Protein AF-A0A022LAX5-F1 (afdb_monomer_lite)

Foldseek 3Di:
DPPVVLVVLLVVQLVVLCVLPVDSVRSNVLSVVLSVCLVVCVVVCVPVVPDPSSVVSVVSSVVSSVCVVPPPPPDD

Radius of gyration: 12.63 Å; chains: 1; bounding box: 26×22×35 Å

Sequence (76 aa):
MTTTEAETYRREILGYCYRYFGCIAEAEDATQETMLRAWRARDGAEFGGRSSLRTWLYSIATHVCLDMTRAPQRSR

pLDDT: mean 86.73, std 13.2, range [44.41, 97.69]

Structure (mmCIF, N/CA/C/O backbone):
data_AF-A0A022LAX5-F1
#
_entry.id   AF-A0A022LAX5-F1
#
loop_
_atom_site.group_PDB
_atom_site.id
_atom_site.type_symbol
_atom_site.label_atom_id
_atom_site.label_alt_id
_atom_site.label_comp_id
_atom_site.label_asym_id
_atom_site.label_entity_id
_atom_site.label_seq_id
_atom_site.pdbx_PDB_ins_code
_atom_site.Cartn_x
_atom_site.Cartn_y
_atom_site.Cartn_z
_atom_site.occupancy
_atom_site.B_iso_or_equiv
_atom_site.auth_seq_id
_atom_site.auth_comp_id
_atom_site.auth_asym_id
_atom_site.auth_atom_id
_atom_site.pdbx_PDB_model_num
ATOM 1 N N . MET A 1 1 ? -0.393 -1.652 11.770 1.00 70.44 1 MET A N 1
ATOM 2 C CA . MET A 1 1 ? 0.827 -1.581 10.956 1.00 70.44 1 MET A CA 1
ATOM 3 C C . MET A 1 1 ? 2.005 -1.175 11.817 1.00 70.44 1 MET A C 1
ATOM 5 O O . MET A 1 1 ? 2.300 0.007 11.984 1.00 70.44 1 MET A O 1
ATOM 9 N N . THR A 1 2 ? 2.604 -2.192 12.422 1.00 80.75 2 THR A N 1
ATOM 10 C CA . THR A 1 2 ? 3.982 -2.176 12.923 1.00 80.75 2 THR A CA 1
ATOM 11 C C . THR A 1 2 ? 4.948 -2.334 11.736 1.00 80.75 2 THR A C 1
ATOM 13 O O . THR A 1 2 ? 4.513 -2.673 10.632 1.00 80.75 2 THR A O 1
ATOM 16 N N . THR A 1 3 ? 6.249 -2.104 11.929 1.00 79.62 3 THR A N 1
ATOM 17 C CA . THR A 1 3 ? 7.256 -2.193 10.850 1.00 79.62 3 THR A CA 1
ATOM 18 C C . THR A 1 3 ? 7.283 -3.573 10.177 1.00 79.62 3 THR A C 1
ATOM 20 O O . THR A 1 3 ? 7.296 -3.660 8.954 1.00 79.62 3 THR A O 1
ATOM 23 N N . THR A 1 4 ? 7.165 -4.655 10.952 1.00 83.62 4 THR A N 1
ATOM 24 C CA . THR A 1 4 ? 7.150 -6.036 10.434 1.00 83.62 4 THR A CA 1
ATOM 25 C C . THR A 1 4 ? 5.911 -6.348 9.589 1.00 83.62 4 THR A C 1
ATOM 27 O O . THR A 1 4 ? 6.000 -7.031 8.565 1.00 83.62 4 THR A O 1
ATOM 30 N N . GLU A 1 5 ? 4.742 -5.826 9.979 1.00 84.44 5 GLU A N 1
ATOM 31 C CA . GLU A 1 5 ? 3.536 -5.944 9.155 1.00 84.44 5 GLU A CA 1
ATOM 32 C C . GLU A 1 5 ? 3.703 -5.198 7.831 1.00 84.44 5 GLU A C 1
ATOM 34 O O . GLU A 1 5 ? 3.358 -5.731 6.777 1.00 84.44 5 GLU A O 1
ATOM 39 N N . ALA A 1 6 ? 4.263 -3.984 7.872 1.00 86.38 6 ALA A N 1
ATOM 40 C CA . ALA A 1 6 ? 4.492 -3.181 6.676 1.00 86.38 6 ALA A CA 1
ATOM 41 C C . ALA A 1 6 ? 5.392 -3.910 5.667 1.00 86.38 6 ALA A C 1
ATOM 43 O O . ALA A 1 6 ? 5.084 -3.923 4.480 1.00 86.38 6 ALA A O 1
ATOM 44 N N . GLU A 1 7 ? 6.462 -4.564 6.124 1.00 89.56 7 GLU A N 1
ATOM 45 C CA . GLU A 1 7 ? 7.352 -5.344 5.255 1.00 89.56 7 GLU A CA 1
ATOM 46 C C . GLU A 1 7 ? 6.672 -6.572 4.638 1.00 89.56 7 GLU A C 1
ATOM 48 O O . GLU A 1 7 ? 6.897 -6.877 3.464 1.00 89.56 7 GLU A O 1
ATOM 53 N N . THR A 1 8 ? 5.821 -7.260 5.405 1.00 92.88 8 THR A N 1
ATOM 54 C CA . THR A 1 8 ? 5.060 -8.419 4.914 1.00 92.88 8 THR A CA 1
ATOM 55 C C . THR A 1 8 ? 4.106 -7.993 3.803 1.00 92.88 8 THR A C 1
ATOM 57 O O . THR A 1 8 ? 4.169 -8.525 2.691 1.00 92.88 8 THR A O 1
ATOM 60 N N . TYR A 1 9 ? 3.297 -6.962 4.060 1.00 94.25 9 TYR A N 1
ATOM 61 C CA . TYR A 1 9 ? 2.384 -6.431 3.056 1.00 94.25 9 TYR A CA 1
ATOM 62 C C . TYR A 1 9 ? 3.129 -5.828 1.864 1.00 94.25 9 TYR A C 1
ATOM 64 O O . TYR A 1 9 ? 2.694 -6.015 0.734 1.00 94.25 9 TYR A O 1
ATOM 72 N N . ARG A 1 10 ? 4.288 -5.185 2.064 1.00 94.50 10 ARG A N 1
ATOM 73 C CA . ARG A 1 10 ? 5.115 -4.673 0.959 1.00 94.50 10 ARG A CA 1
ATOM 74 C C . ARG A 1 10 ? 5.479 -5.781 -0.028 1.00 94.50 10 ARG A C 1
ATOM 76 O O . ARG A 1 10 ? 5.373 -5.569 -1.230 1.00 94.50 10 ARG A O 1
ATOM 83 N N . ARG A 1 11 ? 5.882 -6.961 0.458 1.00 95.75 11 ARG A N 1
ATOM 84 C CA . ARG A 1 11 ? 6.213 -8.111 -0.407 1.00 95.75 11 ARG A CA 1
ATOM 85 C C . ARG A 1 11 ? 4.984 -8.644 -1.145 1.00 95.75 11 ARG A C 1
ATOM 87 O O . ARG A 1 11 ? 5.071 -8.929 -2.337 1.00 95.75 11 ARG A O 1
ATOM 94 N N . GLU A 1 12 ? 3.846 -8.754 -0.461 1.00 96.50 12 GLU A N 1
ATOM 95 C CA . GLU A 1 12 ? 2.588 -9.197 -1.077 1.00 96.50 12 GLU A CA 1
ATOM 96 C C . GLU A 1 12 ? 2.096 -8.231 -2.167 1.00 96.50 12 GLU A C 1
ATOM 98 O O . GLU A 1 12 ? 1.702 -8.669 -3.252 1.00 96.50 12 GLU A O 1
ATOM 103 N N . ILE A 1 13 ? 2.143 -6.925 -1.892 1.00 97.31 13 ILE A N 1
ATOM 104 C CA . ILE A 1 13 ? 1.733 -5.873 -2.826 1.00 97.31 13 ILE A CA 1
ATOM 105 C C . ILE A 1 13 ? 2.706 -5.783 -4.001 1.00 97.31 13 ILE A C 1
ATOM 107 O O . ILE A 1 13 ? 2.250 -5.711 -5.137 1.00 97.31 13 ILE A O 1
ATOM 111 N N . LEU A 1 14 ? 4.015 -5.917 -3.776 1.00 97.69 14 LEU A N 1
ATOM 112 C CA . LEU A 1 14 ? 4.993 -5.977 -4.864 1.00 97.69 14 LEU A CA 1
ATOM 113 C C . LEU A 1 14 ? 4.688 -7.117 -5.838 1.00 97.69 14 LEU A C 1
ATOM 115 O O . LEU A 1 14 ? 4.639 -6.904 -7.047 1.00 97.69 14 LEU A O 1
ATOM 119 N N . GLY A 1 15 ? 4.408 -8.317 -5.323 1.00 97.62 15 GLY A N 1
ATOM 120 C CA . GLY A 1 15 ? 4.022 -9.454 -6.160 1.00 97.62 15 GLY A CA 1
ATOM 121 C C . GLY A 1 15 ? 2.679 -9.269 -6.876 1.00 97.62 15 GLY A C 1
ATOM 122 O O . GLY A 1 15 ? 2.441 -9.908 -7.903 1.00 97.62 15 GLY A O 1
ATOM 123 N N . TYR A 1 16 ? 1.791 -8.428 -6.345 1.00 97.38 16 TYR A N 1
ATOM 124 C CA . TYR A 1 16 ? 0.528 -8.062 -6.981 1.00 97.38 16 TYR A CA 1
ATOM 125 C C . TYR A 1 16 ? 0.733 -7.040 -8.102 1.00 97.38 16 TYR A C 1
ATOM 127 O O . TYR A 1 16 ? 0.335 -7.305 -9.234 1.00 97.38 16 TYR A O 1
ATOM 135 N N . CYS A 1 17 ? 1.421 -5.930 -7.826 1.00 96.88 17 CYS A N 1
ATOM 136 C CA . CYS A 1 17 ? 1.738 -4.905 -8.819 1.00 96.88 17 CYS A CA 1
ATOM 137 C C . CYS A 1 17 ? 2.598 -5.482 -9.953 1.00 96.88 17 CYS A C 1
ATOM 139 O O . CYS A 1 17 ? 2.366 -5.183 -11.119 1.00 96.88 17 CYS A O 1
ATOM 141 N N . TYR A 1 18 ? 3.524 -6.395 -9.645 1.00 97.06 18 TYR A N 1
ATOM 142 C CA . TYR A 1 18 ? 4.323 -7.080 -10.663 1.00 97.06 18 TYR A CA 1
ATOM 143 C C . TYR A 1 18 ? 3.468 -7.920 -11.616 1.00 97.06 18 TYR A C 1
ATOM 145 O O . TYR A 1 18 ? 3.694 -7.896 -12.822 1.00 97.06 18 TYR A O 1
ATOM 153 N N . ARG A 1 19 ? 2.440 -8.612 -11.108 1.00 95.81 19 ARG A N 1
ATOM 154 C CA . ARG A 1 19 ? 1.471 -9.328 -11.958 1.00 95.81 19 ARG A CA 1
ATOM 155 C C . ARG A 1 19 ? 0.614 -8.388 -12.805 1.00 95.81 19 ARG A C 1
ATOM 157 O O . ARG A 1 19 ? 0.115 -8.819 -13.837 1.00 95.81 19 ARG A O 1
ATOM 164 N N . TYR A 1 20 ? 0.435 -7.145 -12.364 1.00 94.81 20 TYR A N 1
ATOM 165 C CA . TYR A 1 20 ? -0.334 -6.136 -13.081 1.00 94.81 20 TYR A CA 1
ATOM 166 C C . TYR A 1 20 ? 0.472 -5.500 -14.227 1.00 94.81 20 TYR A C 1
ATOM 168 O O . TYR A 1 20 ? -0.030 -5.411 -15.342 1.00 94.81 20 TYR A O 1
ATOM 176 N N . PHE A 1 21 ? 1.721 -5.095 -13.970 1.00 93.69 21 PHE A N 1
ATOM 177 C CA . PHE A 1 21 ? 2.557 -4.371 -14.941 1.00 93.69 21 PHE A CA 1
ATOM 178 C C . PHE A 1 21 ? 3.502 -5.261 -15.760 1.00 93.69 21 PHE A C 1
ATOM 180 O O . PHE A 1 21 ? 3.904 -4.892 -16.857 1.00 93.69 21 PHE A O 1
ATOM 187 N N . GLY A 1 22 ? 3.939 -6.403 -15.221 1.00 94.69 22 GLY A N 1
ATOM 188 C CA . GLY A 1 22 ? 5.013 -7.218 -15.809 1.00 94.69 22 GLY A CA 1
ATOM 189 C C . GLY A 1 22 ? 6.415 -6.590 -15.721 1.00 94.69 22 GLY A C 1
ATOM 190 O O . GLY A 1 22 ? 7.394 -7.216 -16.126 1.00 94.69 22 GLY A O 1
ATOM 191 N N . CYS A 1 23 ? 6.538 -5.384 -15.160 1.00 93.75 23 CYS A N 1
ATOM 192 C CA . CYS A 1 23 ? 7.785 -4.646 -14.978 1.00 93.75 23 CYS A CA 1
ATOM 193 C C . CYS A 1 23 ? 8.092 -4.475 -13.486 1.00 93.75 23 CYS A C 1
ATOM 195 O O . CYS A 1 23 ? 7.245 -4.014 -12.721 1.00 93.75 23 CYS A O 1
ATOM 197 N N . ILE A 1 24 ? 9.313 -4.826 -13.061 1.00 95.31 24 ILE A N 1
ATOM 198 C CA . ILE A 1 24 ? 9.707 -4.699 -11.650 1.00 95.31 24 ILE A CA 1
ATOM 199 C C . ILE A 1 24 ? 9.786 -3.236 -11.206 1.00 95.31 24 ILE A C 1
ATOM 201 O O . ILE A 1 24 ? 9.323 -2.918 -10.119 1.00 95.31 24 ILE A O 1
ATOM 205 N N . ALA A 1 25 ? 10.286 -2.342 -12.063 1.00 94.44 25 ALA A N 1
ATOM 206 C CA . ALA A 1 25 ? 10.435 -0.931 -11.722 1.00 94.44 25 ALA A CA 1
ATOM 207 C C . ALA A 1 25 ? 9.075 -0.262 -11.463 1.00 94.44 25 ALA A C 1
ATOM 209 O O . ALA A 1 25 ? 8.900 0.401 -10.445 1.00 94.44 25 ALA A O 1
ATOM 210 N N . GLU A 1 26 ? 8.090 -0.495 -12.337 1.00 93.94 26 GLU A N 1
ATOM 211 C CA . GLU A 1 26 ? 6.728 0.022 -12.140 1.00 93.94 26 GLU A CA 1
ATOM 212 C C . GLU A 1 26 ? 6.043 -0.627 -10.936 1.00 93.94 26 GLU A C 1
ATOM 214 O O . GLU A 1 26 ? 5.345 0.037 -10.173 1.00 93.94 26 GLU A O 1
ATOM 219 N N . ALA A 1 27 ? 6.281 -1.921 -10.712 1.00 96.75 27 ALA A N 1
ATOM 220 C CA . ALA A 1 27 ? 5.739 -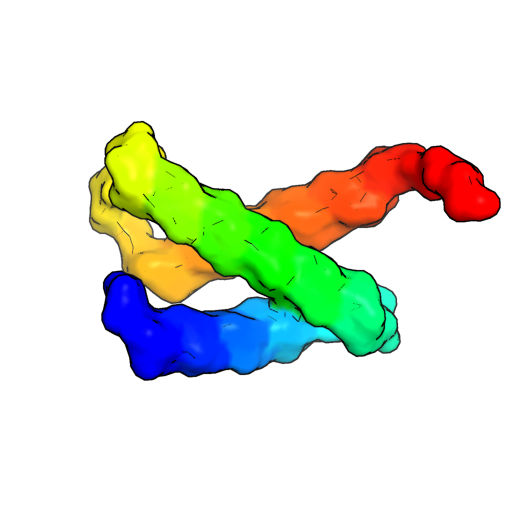2.610 -9.552 1.00 96.75 27 ALA A CA 1
ATOM 221 C C . ALA A 1 27 ? 6.290 -2.062 -8.229 1.00 96.75 27 ALA A C 1
ATOM 223 O O . ALA A 1 27 ? 5.534 -1.939 -7.262 1.00 96.75 27 ALA A O 1
ATOM 224 N N . GLU A 1 28 ? 7.581 -1.735 -8.165 1.00 96.62 28 GLU A N 1
ATOM 225 C CA . GLU A 1 28 ? 8.202 -1.127 -6.988 1.00 96.62 28 GLU A CA 1
ATOM 226 C C . GLU A 1 28 ? 7.667 0.282 -6.723 1.00 96.62 28 GLU A C 1
ATOM 228 O O . GLU A 1 28 ? 7.317 0.577 -5.576 1.00 96.62 28 GLU A O 1
ATOM 233 N N . ASP A 1 29 ? 7.518 1.101 -7.767 1.00 96.00 29 ASP A N 1
ATOM 234 C CA . ASP A 1 29 ? 6.950 2.451 -7.668 1.00 96.00 29 ASP A CA 1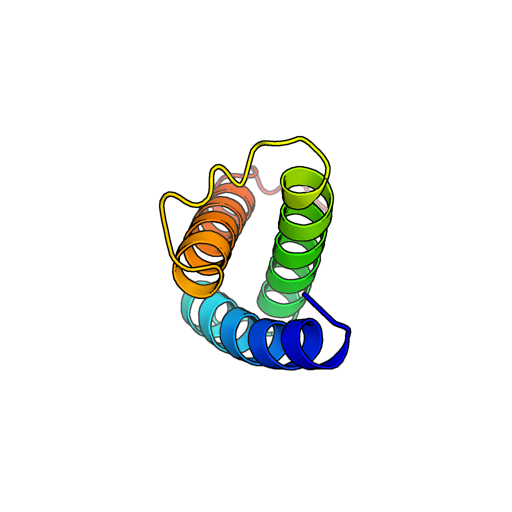
ATOM 235 C C . ASP A 1 29 ? 5.493 2.409 -7.173 1.00 96.00 29 ASP A C 1
ATOM 237 O O . ASP A 1 29 ? 5.149 3.003 -6.147 1.00 96.00 29 ASP A O 1
ATOM 241 N N . ALA A 1 30 ? 4.660 1.568 -7.794 1.00 96.50 30 ALA A N 1
ATOM 242 C CA . ALA A 1 30 ? 3.277 1.347 -7.377 1.00 96.50 30 ALA A CA 1
ATOM 243 C C . ALA A 1 30 ? 3.169 0.822 -5.940 1.00 96.50 30 ALA A C 1
ATOM 245 O O . ALA A 1 30 ? 2.263 1.194 -5.188 1.00 96.50 30 ALA A O 1
ATOM 246 N N . THR A 1 31 ? 4.095 -0.047 -5.529 1.00 97.56 31 THR A N 1
ATOM 247 C CA . THR A 1 31 ? 4.138 -0.565 -4.157 1.00 97.56 31 THR A CA 1
ATOM 248 C C . THR A 1 31 ? 4.483 0.537 -3.165 1.00 97.56 31 THR A C 1
ATOM 250 O O . THR A 1 31 ? 3.829 0.634 -2.124 1.00 97.56 31 THR A O 1
ATOM 253 N N . GLN A 1 32 ? 5.477 1.380 -3.461 1.00 95.88 32 GLN A N 1
ATOM 254 C CA . GLN A 1 32 ? 5.802 2.518 -2.603 1.00 95.88 32 GLN A CA 1
ATOM 255 C C . GLN A 1 32 ? 4.616 3.469 -2.467 1.00 95.88 32 GLN A C 1
ATOM 257 O O . GLN A 1 32 ? 4.228 3.792 -1.342 1.00 95.88 32 GLN A O 1
ATOM 262 N N . GLU A 1 33 ? 4.008 3.861 -3.583 1.00 96.56 33 GLU A N 1
ATOM 263 C CA . G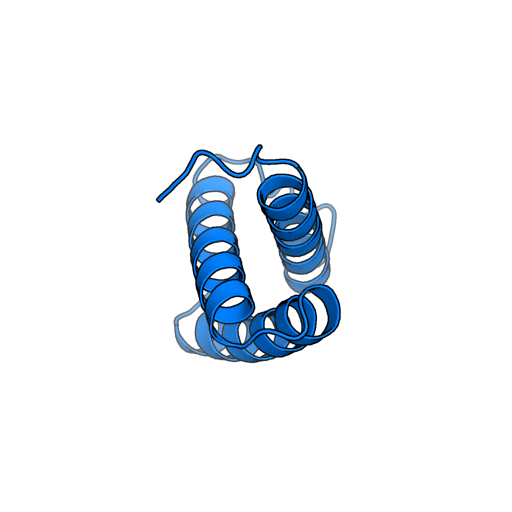LU A 1 33 ? 2.867 4.774 -3.585 1.00 96.56 33 GLU A CA 1
ATOM 264 C C . GLU A 1 33 ? 1.680 4.190 -2.805 1.00 96.56 33 GLU A C 1
ATOM 266 O O . GLU A 1 33 ? 1.057 4.877 -1.994 1.00 96.56 33 GLU A O 1
ATOM 271 N N . THR A 1 34 ? 1.419 2.887 -2.949 1.00 96.56 34 THR A N 1
ATOM 272 C CA . THR A 1 34 ? 0.396 2.180 -2.163 1.00 96.56 34 THR A CA 1
ATOM 273 C C . THR A 1 34 ? 0.661 2.289 -0.664 1.00 96.56 34 THR A C 1
ATOM 275 O O . THR A 1 34 ? -0.242 2.635 0.099 1.00 96.56 34 THR A O 1
ATOM 278 N N . MET A 1 35 ? 1.891 2.009 -0.223 1.00 94.75 35 MET A N 1
ATOM 279 C CA . MET A 1 35 ? 2.249 2.053 1.197 1.00 94.75 35 MET A CA 1
ATOM 280 C C . MET A 1 35 ? 2.181 3.481 1.754 1.00 94.75 35 MET A C 1
ATOM 282 O O . MET A 1 35 ? 1.723 3.669 2.882 1.00 94.75 35 MET 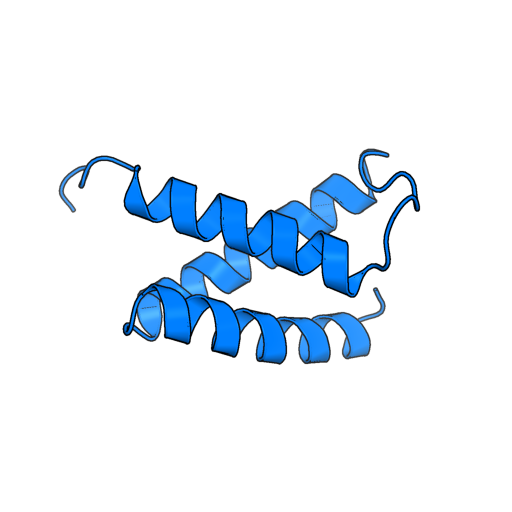A O 1
ATOM 286 N N . LEU A 1 36 ? 2.568 4.490 0.966 1.00 94.00 36 LEU A N 1
ATOM 287 C CA . LEU A 1 36 ? 2.460 5.904 1.337 1.00 94.00 36 LEU A CA 1
ATOM 288 C C . LEU A 1 36 ? 0.999 6.346 1.472 1.00 94.00 36 LEU A C 1
ATOM 290 O O . LEU A 1 36 ? 0.637 6.942 2.490 1.00 94.00 36 LEU A O 1
ATOM 294 N N . ARG A 1 37 ? 0.144 6.019 0.492 1.00 93.12 37 ARG A N 1
ATOM 295 C CA . ARG A 1 37 ? -1.302 6.295 0.553 1.00 93.12 37 ARG A CA 1
ATOM 296 C C . ARG A 1 37 ? -1.942 5.595 1.746 1.00 93.12 37 ARG A C 1
ATOM 298 O O . ARG A 1 37 ? -2.679 6.228 2.493 1.00 93.12 37 ARG A O 1
ATOM 305 N N . ALA A 1 38 ? -1.603 4.329 1.981 1.00 91.88 38 ALA A N 1
ATOM 306 C CA . ALA A 1 38 ? -2.100 3.573 3.123 1.00 91.88 38 ALA A CA 1
ATOM 307 C C . ALA A 1 38 ? -1.655 4.172 4.463 1.00 91.88 38 ALA A C 1
ATOM 309 O O . ALA A 1 38 ? -2.446 4.240 5.399 1.00 91.88 38 ALA A O 1
ATOM 310 N N . TRP A 1 39 ? -0.406 4.628 4.575 1.00 89.38 39 TRP A N 1
ATOM 311 C CA . TRP A 1 39 ? 0.082 5.261 5.798 1.00 89.38 39 TRP A CA 1
ATOM 312 C C . TRP A 1 39 ? -0.662 6.571 6.094 1.00 89.38 39 TRP A C 1
ATOM 314 O O . TRP A 1 39 ? -1.126 6.750 7.219 1.00 89.38 39 TRP A O 1
ATOM 324 N N . ARG A 1 40 ? -0.865 7.428 5.081 1.00 88.81 40 ARG A N 1
ATOM 325 C CA . ARG A 1 40 ? -1.608 8.697 5.213 1.00 88.81 40 ARG A CA 1
ATOM 326 C C . ARG A 1 40 ? -3.095 8.479 5.514 1.00 88.81 40 ARG A C 1
ATOM 328 O O . ARG A 1 40 ? -3.628 9.079 6.439 1.00 88.81 40 ARG A O 1
ATOM 335 N N . ALA A 1 41 ? -3.751 7.583 4.779 1.00 86.44 41 ALA A N 1
ATOM 336 C CA . ALA A 1 41 ? -5.183 7.304 4.924 1.00 86.44 41 ALA A CA 1
ATOM 337 C C . ALA A 1 41 ? -5.525 6.614 6.258 1.00 86.44 41 ALA A C 1
ATOM 339 O O . ALA A 1 41 ? -6.645 6.719 6.763 1.00 86.44 41 ALA A O 1
ATOM 340 N N . ARG A 1 42 ? -4.554 5.911 6.856 1.00 78.50 42 ARG A N 1
ATOM 341 C CA . ARG A 1 42 ? -4.702 5.319 8.189 1.00 78.50 42 ARG A CA 1
ATOM 342 C C . ARG A 1 42 ? -4.690 6.371 9.302 1.00 78.50 42 ARG A C 1
ATOM 344 O O . ARG A 1 42 ? -5.336 6.145 10.318 1.00 78.50 42 ARG A O 1
ATOM 351 N N . ASP A 1 43 ? -3.976 7.478 9.111 1.00 75.12 43 ASP A N 1
ATOM 352 C CA . ASP A 1 43 ? -3.935 8.609 10.049 1.00 75.12 43 ASP A CA 1
ATOM 353 C C . ASP A 1 43 ? -5.156 9.535 9.870 1.00 75.12 43 ASP A C 1
ATOM 355 O O . ASP A 1 43 ? -5.769 9.970 10.839 1.00 75.12 43 ASP A O 1
ATOM 359 N N . GLY A 1 44 ? 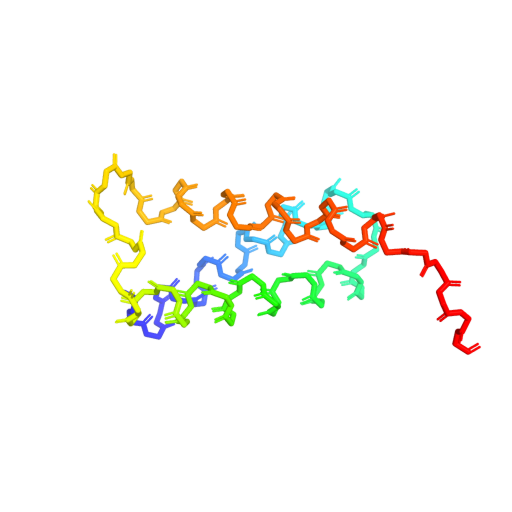-5.596 9.738 8.621 1.00 65.31 44 GLY A N 1
ATOM 360 C CA . GLY A 1 44 ? -6.696 10.639 8.243 1.00 65.31 44 GLY A CA 1
ATOM 361 C C . GLY A 1 44 ? -8.132 10.123 8.432 1.00 65.31 44 GLY A C 1
ATOM 362 O O . GLY A 1 44 ? -9.043 10.670 7.821 1.00 65.31 44 GLY A O 1
ATOM 363 N N . ALA A 1 45 ? -8.361 9.084 9.243 1.00 62.22 45 ALA A N 1
ATOM 364 C CA . ALA A 1 45 ? -9.681 8.479 9.515 1.00 62.22 45 ALA A CA 1
ATOM 365 C C . ALA A 1 45 ? -10.396 7.770 8.334 1.00 62.22 45 ALA A C 1
ATOM 367 O O . ALA A 1 45 ? -11.543 7.343 8.476 1.00 62.22 45 ALA A O 1
ATOM 368 N N . GLU A 1 46 ? -9.736 7.555 7.191 1.00 66.44 46 GLU A N 1
ATOM 369 C CA . GLU A 1 46 ? -10.345 6.879 6.029 1.00 66.44 46 GLU A CA 1
ATOM 370 C C . GLU A 1 46 ? -10.424 5.351 6.197 1.00 66.44 46 GLU A C 1
ATOM 372 O O . GLU A 1 46 ? -11.289 4.682 5.618 1.00 66.44 46 GLU A O 1
ATOM 377 N N . PHE A 1 47 ? -9.560 4.772 7.036 1.00 69.25 47 PHE A N 1
ATOM 378 C CA . PHE A 1 47 ? -9.645 3.362 7.411 1.00 69.25 47 PHE A CA 1
ATOM 379 C C . PHE A 1 47 ? -10.733 3.141 8.475 1.00 69.25 47 PHE A C 1
ATOM 381 O O . PHE A 1 47 ? -10.458 2.920 9.650 1.00 69.25 47 PHE A O 1
ATOM 388 N N . GLY A 1 48 ? -11.999 3.162 8.053 1.00 66.56 48 GLY A N 1
ATOM 389 C CA . GLY A 1 48 ? -13.161 2.968 8.933 1.00 66.56 48 GLY A CA 1
ATOM 390 C C . GLY A 1 48 ? -13.364 1.541 9.471 1.00 66.56 48 GLY A C 1
ATOM 391 O O . GLY A 1 48 ? -14.481 1.200 9.843 1.00 66.56 48 GLY A O 1
ATOM 392 N N . GLY A 1 49 ? -12.351 0.666 9.428 1.00 72.88 49 GLY A N 1
ATOM 393 C CA . GLY A 1 49 ? -12.404 -0.697 9.987 1.00 72.88 49 GLY A CA 1
ATOM 394 C C . GLY A 1 49 ? -13.415 -1.662 9.346 1.00 72.88 49 GLY A C 1
ATOM 395 O O . GLY A 1 49 ? -13.591 -2.773 9.831 1.00 72.88 49 GLY A O 1
ATOM 396 N N . ARG A 1 50 ? -14.071 -1.267 8.248 1.00 74.44 50 ARG A N 1
ATOM 397 C CA . ARG A 1 50 ? -15.117 -2.060 7.567 1.00 74.44 50 ARG A CA 1
ATOM 398 C C . ARG A 1 50 ? -14.586 -3.297 6.830 1.00 74.44 50 ARG A C 1
ATOM 400 O O . ARG A 1 50 ? -15.373 -4.152 6.440 1.00 74.44 50 ARG A O 1
ATOM 407 N N . SER A 1 51 ? -13.270 -3.384 6.649 1.00 80.00 51 SER A N 1
ATOM 408 C CA . SER A 1 51 ? -12.580 -4.475 5.959 1.00 80.00 51 SER A CA 1
ATOM 409 C C . SER A 1 51 ? -11.268 -4.801 6.667 1.00 80.00 51 SER A C 1
ATOM 411 O O . SER A 1 51 ? -10.689 -3.950 7.344 1.00 80.00 51 SER A O 1
ATOM 413 N N . SER A 1 52 ? -10.754 -6.019 6.463 1.00 87.81 52 SER A N 1
ATOM 414 C CA . SER A 1 52 ? -9.399 -6.368 6.910 1.00 87.81 52 SER A CA 1
ATOM 415 C C . SER A 1 52 ? -8.354 -5.415 6.312 1.00 87.81 52 SER A C 1
ATOM 417 O O . SER A 1 52 ? -8.486 -4.978 5.164 1.00 87.81 52 SER A O 1
ATOM 419 N N . LEU A 1 53 ? -7.284 -5.142 7.068 1.00 87.00 53 LEU A N 1
ATOM 420 C CA . LEU A 1 53 ? -6.162 -4.302 6.626 1.00 87.00 53 LEU A CA 1
ATOM 421 C C . LEU A 1 53 ? -5.614 -4.765 5.270 1.00 87.00 53 LEU A C 1
ATOM 423 O O . LEU A 1 53 ? -5.394 -3.952 4.379 1.00 87.00 53 LEU A O 1
ATOM 427 N N . ARG A 1 54 ? -5.481 -6.085 5.092 1.00 90.94 54 ARG A N 1
ATOM 428 C CA . ARG A 1 54 ? -5.054 -6.702 3.836 1.00 90.94 54 ARG A CA 1
ATOM 429 C C . ARG A 1 54 ? -5.979 -6.331 2.678 1.00 90.94 54 ARG A C 1
ATOM 431 O O . ARG A 1 54 ? -5.512 -5.805 1.677 1.00 90.94 54 ARG A O 1
ATOM 438 N N . THR A 1 55 ? -7.288 -6.553 2.815 1.00 92.06 55 THR A N 1
ATOM 439 C CA . THR A 1 55 ? -8.261 -6.244 1.743 1.00 92.06 55 THR A CA 1
ATOM 440 C C . THR A 1 55 ? -8.233 -4.763 1.371 1.00 92.06 55 THR A C 1
ATOM 442 O O . THR A 1 55 ? -8.280 -4.411 0.194 1.00 92.06 55 THR A O 1
ATOM 445 N N . TRP A 1 56 ? -8.107 -3.892 2.370 1.00 92.75 56 TRP A N 1
ATOM 446 C CA . TRP A 1 56 ? -8.007 -2.456 2.150 1.00 92.75 56 TRP A CA 1
ATOM 447 C C . TRP A 1 56 ? -6.721 -2.056 1.411 1.00 92.75 56 TRP A C 1
ATOM 449 O O . TRP A 1 56 ? -6.794 -1.309 0.438 1.00 92.75 56 TRP A O 1
ATOM 459 N N . LEU A 1 57 ? -5.566 -2.619 1.784 1.00 93.38 57 LEU A N 1
ATOM 460 C CA . LEU A 1 57 ? -4.297 -2.394 1.078 1.00 93.38 57 LEU A CA 1
ATOM 461 C C . LEU A 1 57 ? -4.366 -2.819 -0.393 1.00 93.38 57 LEU A C 1
ATOM 463 O O . LEU A 1 57 ? -3.912 -2.081 -1.263 1.00 93.38 57 LEU A O 1
ATOM 467 N N . TYR A 1 58 ? -4.987 -3.965 -0.686 1.00 94.94 58 TYR A N 1
ATOM 468 C CA . TYR A 1 58 ? -5.186 -4.417 -2.065 1.00 94.94 58 TYR A CA 1
ATOM 469 C C . TYR A 1 58 ? -6.103 -3.485 -2.870 1.00 94.94 58 TYR A C 1
ATOM 471 O O . TYR A 1 58 ? -5.872 -3.289 -4.063 1.00 94.94 58 TYR A O 1
ATOM 479 N N . SER A 1 59 ? -7.108 -2.865 -2.242 1.00 94.44 59 SER A N 1
ATOM 480 C CA . SER A 1 59 ? -7.940 -1.854 -2.908 1.00 94.44 59 SER A CA 1
ATOM 481 C C . SER A 1 59 ? -7.132 -0.607 -3.274 1.00 94.44 59 SER A C 1
ATOM 483 O O . SER A 1 59 ? -7.241 -0.127 -4.402 1.00 94.44 59 SER A O 1
ATOM 485 N N . ILE A 1 60 ? -6.274 -0.123 -2.369 1.00 95.12 60 ILE A N 1
ATOM 486 C CA . ILE A 1 60 ? -5.369 0.998 -2.660 1.00 95.12 60 ILE A CA 1
ATOM 487 C C . ILE A 1 60 ? -4.417 0.619 -3.798 1.00 95.12 60 ILE A C 1
ATOM 489 O O . ILE A 1 60 ? -4.314 1.373 -4.762 1.00 95.12 60 ILE A O 1
ATOM 493 N N . ALA A 1 61 ? -3.789 -0.559 -3.734 1.00 96.88 61 ALA A N 1
ATOM 494 C CA . ALA A 1 61 ? -2.882 -1.039 -4.777 1.00 96.88 61 ALA A CA 1
ATOM 495 C C . ALA A 1 61 ? -3.560 -1.114 -6.146 1.00 96.88 61 ALA A C 1
ATOM 497 O O . ALA A 1 61 ? -2.992 -0.681 -7.144 1.00 96.88 61 ALA A O 1
ATOM 498 N N . THR A 1 62 ? -4.801 -1.603 -6.190 1.00 96.19 62 THR A N 1
ATOM 499 C CA . THR A 1 62 ? -5.600 -1.655 -7.421 1.00 96.19 62 THR A CA 1
ATOM 500 C C . THR A 1 62 ? -5.813 -0.253 -7.992 1.00 96.19 62 THR A C 1
ATOM 502 O O . THR A 1 62 ? -5.596 -0.031 -9.181 1.00 96.19 62 THR A O 1
ATOM 505 N N . HIS A 1 63 ? -6.201 0.714 -7.153 1.00 95.69 63 HIS A N 1
ATOM 506 C CA . HIS A 1 63 ? -6.382 2.098 -7.592 1.00 95.69 63 HIS A CA 1
ATOM 507 C C . HIS A 1 63 ? -5.077 2.739 -8.067 1.00 95.69 63 HIS A C 1
ATOM 509 O O . HIS A 1 63 ? -5.096 3.413 -9.089 1.00 95.69 63 HIS A O 1
ATOM 515 N N . VAL A 1 64 ? -3.957 2.504 -7.379 1.00 96.06 64 VAL A N 1
ATOM 516 C CA . VAL A 1 64 ? -2.631 2.982 -7.804 1.00 96.06 64 VAL A CA 1
ATOM 517 C C . VAL A 1 64 ? -2.254 2.391 -9.162 1.00 96.06 64 VAL A C 1
ATOM 519 O O . VAL A 1 64 ? -1.868 3.133 -10.058 1.00 96.06 64 VAL A O 1
ATOM 522 N N . CYS A 1 65 ? -2.437 1.082 -9.355 1.00 95.00 65 CYS A N 1
ATOM 523 C CA . CYS A 1 65 ? -2.122 0.429 -10.625 1.00 95.00 65 CYS A CA 1
A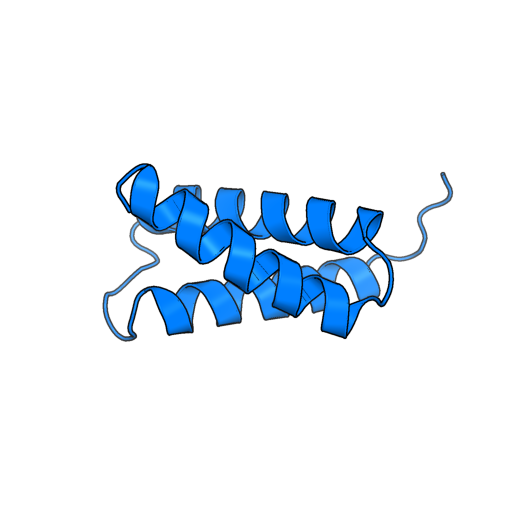TOM 524 C C . CYS A 1 65 ? -2.950 0.998 -11.789 1.00 95.00 65 CYS A C 1
ATOM 526 O O . CYS A 1 65 ? -2.426 1.287 -12.868 1.00 95.00 65 CYS A O 1
ATOM 528 N N . LEU A 1 66 ? -4.250 1.206 -11.560 1.00 94.19 66 LEU A N 1
ATOM 529 C CA . LEU A 1 66 ? -5.150 1.819 -12.534 1.00 94.19 66 LEU A CA 1
ATOM 530 C C . LEU A 1 66 ? -4.773 3.274 -12.837 1.00 94.19 66 LEU A C 1
ATOM 532 O O . LEU A 1 66 ? -4.804 3.667 -13.999 1.00 94.19 66 LEU A O 1
ATOM 536 N N . ASP A 1 67 ? -4.427 4.060 -11.818 1.00 93.19 67 ASP A N 1
ATOM 537 C CA . ASP A 1 67 ? -4.024 5.467 -11.938 1.00 93.19 67 ASP A CA 1
ATOM 538 C C . ASP A 1 67 ? -2.733 5.609 -12.754 1.00 93.19 67 ASP A C 1
ATOM 540 O O . ASP A 1 67 ? -2.703 6.356 -13.726 1.00 93.19 67 ASP A O 1
ATOM 544 N N . MET A 1 68 ? -1.716 4.796 -12.456 1.00 90.50 68 MET A N 1
ATOM 545 C CA . MET A 1 68 ? -0.450 4.773 -13.199 1.00 90.50 68 MET A CA 1
ATOM 546 C C . MET A 1 68 ? -0.621 4.338 -14.658 1.00 90.50 68 MET A C 1
ATOM 548 O O . MET A 1 68 ? 0.045 4.871 -15.537 1.00 90.50 68 MET A O 1
ATOM 552 N N . THR A 1 69 ? -1.562 3.430 -14.942 1.00 86.75 69 THR A N 1
ATOM 553 C CA . THR A 1 69 ? -1.883 3.026 -16.327 1.00 86.75 69 THR A CA 1
ATOM 554 C C . THR A 1 69 ? -2.667 4.107 -17.082 1.00 86.75 69 THR A C 1
ATOM 556 O O . THR A 1 69 ? -2.594 4.202 -18.305 1.00 86.75 69 THR A O 1
ATOM 559 N N . ARG A 1 70 ? -3.470 4.903 -16.364 1.00 82.38 70 ARG A N 1
ATOM 560 C CA . ARG A 1 70 ? -4.308 5.975 -16.928 1.00 82.38 70 ARG A CA 1
ATOM 561 C C . ARG A 1 70 ? -3.578 7.302 -17.040 1.00 82.38 70 ARG A C 1
ATOM 563 O O . ARG A 1 70 ? -4.025 8.152 -17.811 1.00 82.38 70 ARG A O 1
ATOM 570 N N . ALA A 1 71 ? -2.505 7.494 -16.278 1.00 70.50 71 ALA A N 1
ATOM 571 C CA . ALA A 1 71 ? -1.656 8.656 -16.399 1.00 70.50 71 ALA A CA 1
ATOM 572 C C . ALA A 1 71 ? -1.188 8.716 -17.860 1.00 70.50 71 ALA A C 1
ATOM 574 O O . ALA A 1 71 ? -0.537 7.778 -18.328 1.00 70.50 71 ALA A O 1
ATOM 575 N N . PRO A 1 72 ? -1.553 9.766 -18.625 1.00 54.72 72 PRO A N 1
ATOM 576 C CA . PRO A 1 72 ? -0.994 9.924 -19.950 1.00 54.72 72 PRO A CA 1
ATOM 577 C C . PRO A 1 72 ? 0.513 9.894 -19.763 1.00 54.72 72 PRO A C 1
ATOM 579 O O . PRO A 1 72 ? 1.014 10.570 -18.866 1.00 54.72 72 PRO A O 1
ATOM 582 N N . GLN A 1 73 ? 1.177 9.065 -20.565 1.00 57.38 73 GLN A N 1
ATOM 583 C CA . GLN A 1 73 ? 2.614 9.020 -20.820 1.00 57.38 73 GLN A CA 1
ATOM 584 C C . GLN A 1 73 ? 3.139 10.447 -21.019 1.00 57.38 73 GLN A C 1
ATOM 586 O O . GLN A 1 73 ? 3.332 10.923 -22.134 1.00 57.38 73 GLN A O 1
ATOM 591 N N . ARG A 1 74 ? 3.259 11.197 -19.926 1.00 50.75 74 ARG A N 1
ATOM 592 C CA . ARG A 1 74 ? 3.689 12.579 -19.926 1.00 50.75 74 ARG A CA 1
ATOM 593 C C . ARG A 1 74 ? 5.186 12.443 -20.008 1.00 50.75 74 ARG A C 1
ATOM 595 O O . ARG A 1 74 ? 5.845 12.204 -19.003 1.00 50.75 74 ARG A O 1
ATOM 602 N N . SER A 1 75 ? 5.608 12.416 -21.266 1.00 47.81 75 SER A N 1
ATOM 603 C CA . SER A 1 75 ? 6.942 12.207 -21.786 1.00 47.81 75 SER A CA 1
ATOM 604 C C . SER A 1 75 ? 8.002 12.538 -20.750 1.00 47.81 75 SER A C 1
ATOM 606 O O . SER A 1 75 ? 8.091 13.677 -20.286 1.00 47.81 75 SER A O 1
ATOM 608 N N . ARG A 1 76 ? 8.747 11.500 -20.377 1.00 44.41 76 ARG A N 1
ATOM 609 C CA . ARG A 1 76 ? 10.037 11.640 -19.717 1.00 44.41 76 ARG A CA 1
ATOM 610 C C . ARG A 1 76 ? 11.018 12.334 -20.655 1.00 44.41 76 ARG A C 1
ATOM 612 O O . ARG A 1 76 ? 10.913 12.084 -21.878 1.00 44.41 76 ARG A O 1
#

Secondary structure (DSSP, 8-state):
--HHHHHHHHHHHHHHHHHHHS-HHHHHHHHHHHHHHHHHHHHTT---SSS-HHHHHHHHHHHHHHHHHHS-----